Protein AF-A0A2V7J8H1-F1 (afdb_monomer_lite)

Sequence (61 aa):
MRRLRIGFLFRRPYGAGHVSIFPKTMQALADAGVVVDVIAANGRLIDLSAVRVEHDLYVLK

pLDDT: mean 78.19, std 11.06, range [57.25, 95.06]

Structure (mmCIF, N/CA/C/O backbone):
data_AF-A0A2V7J8H1-F1
#
_entry.id   AF-A0A2V7J8H1-F1
#
loop_
_atom_site.group_PDB
_atom_site.id
_atom_site.type_symbol
_atom_site.label_atom_id
_atom_site.label_alt_id
_atom_site.label_comp_id
_atom_site.label_asym_id
_atom_site.label_entity_id
_atom_site.label_seq_id
_atom_site.pdbx_PDB_ins_code
_atom_site.Cartn_x
_atom_site.Cartn_y
_atom_site.Cartn_z
_atom_site.occupancy
_atom_site.B_iso_or_equiv
_atom_site.auth_seq_id
_atom_site.auth_comp_id
_atom_site.auth_asym_id
_atom_site.auth_atom_id
_atom_site.pdbx_PDB_model_num
ATOM 1 N N . MET A 1 1 ? -7.304 2.517 19.732 1.00 65.75 1 MET A N 1
ATOM 2 C CA . MET A 1 1 ? -7.699 2.963 18.376 1.00 65.75 1 MET A CA 1
ATOM 3 C C . MET A 1 1 ? -7.381 1.843 17.400 1.00 65.75 1 MET A C 1
ATOM 5 O O . MET A 1 1 ? -6.360 1.190 17.590 1.00 65.75 1 MET A O 1
ATOM 9 N N . ARG A 1 2 ? -8.246 1.572 16.415 1.00 82.75 2 ARG A N 1
ATOM 10 C CA . ARG A 1 2 ? -7.956 0.574 15.372 1.00 82.75 2 ARG A CA 1
ATOM 11 C C . ARG A 1 2 ? -6.713 1.027 14.603 1.00 82.75 2 ARG A C 1
ATOM 13 O O . ARG A 1 2 ? -6.625 2.193 14.228 1.00 82.75 2 ARG A O 1
ATOM 20 N N . ARG A 1 3 ? -5.746 0.127 14.422 1.00 85.38 3 ARG A N 1
ATOM 21 C CA . ARG A 1 3 ? -4.527 0.422 13.664 1.00 85.38 3 ARG A CA 1
ATOM 22 C C . ARG A 1 3 ? -4.90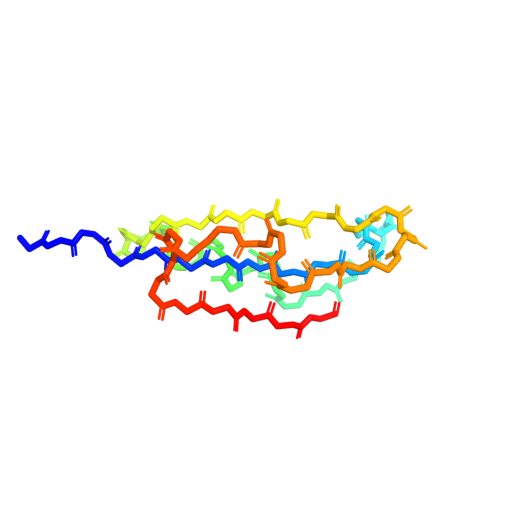5 0.622 12.195 1.00 85.38 3 ARG A C 1
ATOM 24 O O . ARG A 1 3 ? -5.571 -0.251 11.643 1.00 85.38 3 ARG A O 1
ATOM 31 N N . LEU A 1 4 ? -4.508 1.749 11.603 1.00 90.56 4 LEU A N 1
ATOM 32 C CA . LEU A 1 4 ? -4.747 2.036 10.186 1.00 90.56 4 LEU A CA 1
ATOM 33 C C . LEU A 1 4 ? -4.035 0.981 9.335 1.00 90.56 4 LEU A C 1
ATOM 35 O O . LEU A 1 4 ? -2.879 0.654 9.610 1.00 90.56 4 LEU A O 1
ATOM 39 N N . ARG A 1 5 ? -4.718 0.445 8.326 1.00 90.69 5 ARG A N 1
ATOM 40 C CA . ARG A 1 5 ? -4.183 -0.570 7.415 1.00 90.69 5 ARG A CA 1
ATOM 41 C C . ARG A 1 5 ? -4.154 -0.014 5.998 1.00 90.69 5 ARG A C 1
ATOM 43 O O . ARG A 1 5 ? -5.194 0.398 5.492 1.00 90.69 5 ARG A O 1
ATOM 50 N N . ILE A 1 6 ? -2.992 -0.017 5.351 1.00 90.56 6 ILE A N 1
ATOM 51 C CA . ILE A 1 6 ? -2.816 0.489 3.984 1.00 90.56 6 ILE A CA 1
ATOM 52 C C . ILE A 1 6 ? -2.235 -0.611 3.096 1.00 90.56 6 ILE A C 1
ATOM 54 O O . ILE A 1 6 ? -1.160 -1.138 3.377 1.00 90.56 6 ILE A O 1
ATOM 58 N N . GLY A 1 7 ? -2.943 -0.929 2.012 1.00 88.56 7 GLY A N 1
ATOM 59 C CA . GLY A 1 7 ? -2.507 -1.888 1.001 1.00 88.56 7 GLY A CA 1
ATOM 60 C C . GLY A 1 7 ? -1.874 -1.180 -0.196 1.00 88.56 7 GLY A C 1
ATOM 61 O O . GLY A 1 7 ? -2.518 -0.358 -0.848 1.00 88.56 7 GLY A O 1
ATOM 62 N N . PHE A 1 8 ? -0.630 -1.505 -0.530 1.00 86.69 8 PHE A N 1
ATOM 63 C CA . PHE A 1 8 ? 0.036 -0.986 -1.724 1.00 86.69 8 PHE A CA 1
ATOM 64 C C . PHE A 1 8 ? 0.004 -2.018 -2.846 1.00 86.69 8 PHE A C 1
ATOM 66 O O . PHE A 1 8 ? 0.607 -3.087 -2.735 1.00 86.69 8 PHE A O 1
ATOM 73 N N . LEU A 1 9 ? -0.675 -1.686 -3.942 1.00 83.75 9 LEU A N 1
ATOM 74 C CA . LEU A 1 9 ? -0.782 -2.539 -5.117 1.00 83.75 9 LEU A CA 1
ATOM 75 C C . LEU A 1 9 ? 0.339 -2.216 -6.101 1.00 83.75 9 LEU A C 1
ATOM 77 O O . LEU A 1 9 ? 0.399 -1.106 -6.632 1.00 83.75 9 LEU A O 1
ATOM 81 N N . PHE A 1 10 ? 1.185 -3.208 -6.379 1.00 78.38 10 PHE A N 1
ATOM 82 C CA . PHE A 1 10 ? 2.277 -3.095 -7.342 1.00 78.38 10 PHE A CA 1
ATOM 83 C C . PHE A 1 10 ? 2.062 -3.987 -8.541 1.00 78.38 10 PHE A C 1
ATOM 85 O O . PHE A 1 10 ? 1.923 -5.204 -8.415 1.00 78.38 10 PHE A O 1
ATOM 92 N N . ARG A 1 11 ? 2.157 -3.401 -9.735 1.00 70.00 11 ARG A N 1
ATOM 93 C CA . ARG A 1 11 ? 2.089 -4.174 -10.980 1.00 70.00 11 ARG A CA 1
ATOM 94 C C . ARG A 1 11 ? 3.291 -5.114 -11.170 1.00 70.00 11 ARG A C 1
ATOM 96 O O . ARG A 1 11 ? 3.153 -6.173 -11.785 1.00 70.00 11 ARG A O 1
ATOM 103 N N . ARG A 1 12 ? 4.462 -4.752 -10.631 1.00 65.56 12 ARG A N 1
ATOM 104 C CA . ARG A 1 12 ? 5.692 -5.566 -10.592 1.00 65.56 12 ARG A CA 1
ATOM 105 C C . ARG A 1 12 ? 6.475 -5.288 -9.301 1.00 65.56 12 ARG A C 1
ATOM 107 O O . ARG A 1 12 ? 6.481 -4.136 -8.868 1.00 65.56 12 ARG A O 1
ATOM 114 N N . PRO A 1 13 ? 7.157 -6.287 -8.708 1.00 62.22 13 PRO A N 1
ATOM 115 C CA . PRO A 1 13 ? 8.130 -6.023 -7.652 1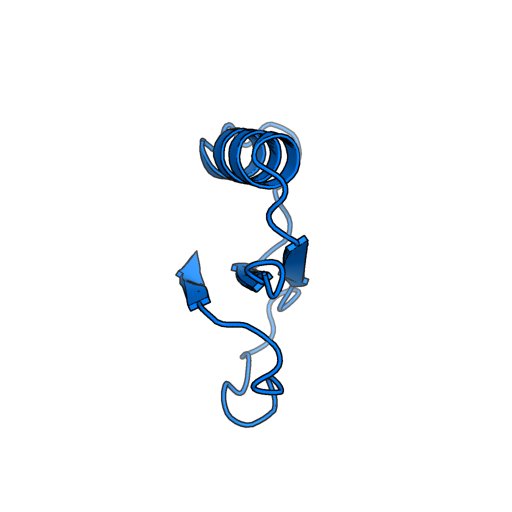.00 62.22 13 PRO A CA 1
ATOM 116 C C . PRO A 1 13 ? 9.234 -5.091 -8.174 1.00 62.22 13 PRO A C 1
ATOM 118 O O . PRO A 1 13 ? 9.578 -5.135 -9.358 1.00 62.22 13 PRO A O 1
ATOM 121 N N . TYR A 1 14 ? 9.760 -4.223 -7.305 1.00 62.75 14 TYR A N 1
ATOM 122 C CA . TYR A 1 14 ? 10.846 -3.306 -7.660 1.00 62.75 14 TYR A CA 1
ATOM 123 C C . TYR A 1 14 ? 12.030 -4.093 -8.233 1.00 62.75 14 TYR A C 1
ATOM 125 O O . TYR A 1 14 ? 12.557 -4.988 -7.576 1.00 62.75 14 TYR A O 1
ATOM 133 N N . GLY A 1 15 ? 12.441 -3.769 -9.462 1.00 59.94 15 GLY A N 1
ATOM 134 C CA . GLY A 1 15 ? 13.668 -4.317 -10.037 1.00 59.94 15 GLY A CA 1
ATOM 135 C C . GLY A 1 15 ? 14.896 -3.816 -9.272 1.00 59.94 15 GLY A C 1
ATOM 136 O O . GLY A 1 15 ? 14.887 -2.705 -8.737 1.00 59.94 15 GLY A O 1
ATOM 137 N N . ALA A 1 16 ? 15.961 -4.618 -9.227 1.00 57.25 16 ALA A N 1
ATOM 138 C CA . ALA A 1 16 ? 17.231 -4.187 -8.646 1.00 57.25 16 ALA A CA 1
ATOM 139 C C . ALA A 1 16 ? 17.704 -2.880 -9.319 1.00 57.25 16 ALA A C 1
ATOM 141 O O . ALA A 1 16 ? 17.732 -2.787 -10.544 1.00 57.25 16 ALA A O 1
ATOM 142 N N . GLY A 1 17 ? 18.022 -1.854 -8.521 1.00 59.91 17 GLY A N 1
ATOM 143 C CA . GLY A 1 17 ? 18.453 -0.534 -9.009 1.00 59.91 17 GLY A CA 1
ATOM 144 C C . GLY A 1 17 ? 17.337 0.497 -9.240 1.00 59.91 17 GLY A C 1
ATOM 145 O O . GLY A 1 17 ? 17.640 1.663 -9.482 1.00 59.91 17 GLY A O 1
ATOM 146 N N . HIS A 1 18 ? 16.055 0.131 -9.113 1.00 60.12 18 HIS A N 1
ATOM 147 C CA . HIS A 1 18 ? 14.969 1.116 -9.158 1.00 60.12 18 HIS A CA 1
ATOM 148 C C . HIS A 1 18 ? 14.915 1.940 -7.863 1.00 60.12 18 HIS A C 1
ATOM 150 O O . HIS A 1 18 ? 14.533 1.443 -6.804 1.00 60.12 18 HIS A O 1
ATOM 156 N N . VAL A 1 19 ? 15.228 3.234 -7.957 1.00 60.91 19 VAL A N 1
ATOM 157 C CA . VAL A 1 19 ? 15.022 4.187 -6.860 1.00 60.91 19 VAL A CA 1
ATOM 158 C C . VAL A 1 19 ? 13.553 4.606 -6.863 1.00 60.91 19 VAL A C 1
ATOM 160 O O . VAL A 1 19 ? 13.100 5.327 -7.750 1.00 60.91 19 VAL A O 1
ATOM 163 N N . SER A 1 20 ? 12.778 4.140 -5.886 1.00 72.94 20 SER A N 1
ATOM 164 C CA . SER A 1 20 ? 11.405 4.600 -5.680 1.00 72.94 20 SER A CA 1
ATOM 165 C C . SER A 1 20 ? 11.265 5.274 -4.324 1.00 72.94 20 SER A C 1
ATOM 167 O O . SER A 1 20 ? 11.873 4.848 -3.345 1.00 72.94 20 SER A O 1
ATOM 169 N N . ILE A 1 21 ? 10.440 6.319 -4.255 1.00 82.00 21 ILE A N 1
ATOM 170 C CA . ILE A 1 21 ? 10.073 6.949 -2.981 1.00 82.00 21 ILE A CA 1
ATOM 171 C C . ILE A 1 21 ? 9.183 6.029 -2.134 1.00 82.00 21 ILE A C 1
ATOM 173 O O . ILE A 1 21 ? 9.183 6.113 -0.914 1.00 82.00 21 ILE A O 1
ATOM 177 N N . PHE A 1 22 ? 8.481 5.094 -2.771 1.00 83.00 22 PHE A N 1
ATOM 178 C CA . PHE A 1 22 ? 7.458 4.268 -2.138 1.00 83.00 22 PHE A CA 1
ATOM 179 C C . PHE A 1 22 ? 7.980 3.347 -1.027 1.00 83.00 22 PHE A C 1
ATOM 181 O O . PHE A 1 22 ? 7.356 3.347 0.027 1.00 83.00 22 PHE A O 1
ATOM 188 N N . PRO A 1 23 ? 9.113 2.630 -1.171 1.00 84.00 23 PRO A N 1
ATOM 189 C CA . PRO A 1 23 ? 9.713 1.911 -0.049 1.00 84.00 23 PRO A CA 1
ATOM 190 C C . PRO A 1 23 ? 10.011 2.817 1.155 1.00 84.00 23 PRO A C 1
ATOM 192 O O . PRO A 1 23 ? 9.729 2.439 2.287 1.00 84.00 23 PRO A O 1
ATOM 195 N N . LYS A 1 24 ? 10.499 4.049 0.926 1.00 87.88 24 LYS A N 1
ATOM 196 C CA . LYS A 1 24 ? 10.717 5.026 2.009 1.00 87.88 24 LYS A CA 1
ATOM 197 C C . LYS A 1 24 ? 9.396 5.479 2.639 1.00 87.88 24 LYS A C 1
ATOM 199 O O . LYS A 1 24 ? 9.315 5.595 3.855 1.00 87.88 24 LYS A O 1
ATOM 204 N N . THR A 1 25 ? 8.359 5.701 1.833 1.00 89.12 25 THR A N 1
ATOM 205 C CA . THR A 1 25 ? 7.015 6.049 2.318 1.00 89.12 25 THR A CA 1
ATOM 206 C C . THR A 1 25 ? 6.403 4.924 3.152 1.00 89.1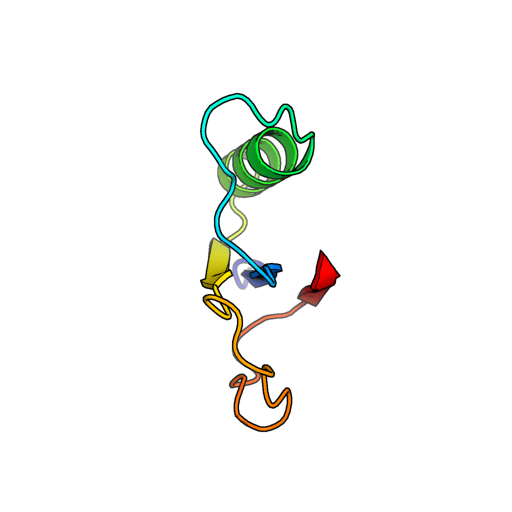2 25 THR A C 1
ATOM 208 O O . THR A 1 25 ? 5.862 5.191 4.218 1.00 89.12 25 THR A O 1
ATOM 211 N N . MET A 1 26 ? 6.510 3.671 2.704 1.00 89.69 26 MET A N 1
ATOM 212 C CA . MET A 1 26 ? 6.033 2.504 3.453 1.00 89.69 26 MET A CA 1
ATOM 213 C C . MET A 1 26 ? 6.731 2.379 4.799 1.00 89.69 26 MET A C 1
ATOM 215 O O . MET A 1 26 ? 6.058 2.151 5.798 1.00 89.69 26 MET A O 1
ATOM 219 N N . GLN A 1 27 ? 8.054 2.566 4.827 1.00 89.62 27 GLN A N 1
ATOM 220 C CA . GLN A 1 27 ? 8.813 2.535 6.072 1.00 89.62 27 GLN A CA 1
ATOM 221 C C . GLN A 1 27 ? 8.328 3.626 7.031 1.00 89.62 27 GLN A C 1
ATOM 223 O O . GLN A 1 27 ? 7.974 3.320 8.161 1.00 89.62 27 GLN A O 1
ATOM 228 N N . ALA A 1 28 ? 8.194 4.868 6.558 1.00 93.62 28 ALA A N 1
ATOM 229 C CA . ALA A 1 28 ? 7.700 5.968 7.387 1.00 93.62 28 ALA A CA 1
ATOM 230 C C . ALA A 1 28 ? 6.276 5.722 7.929 1.00 93.62 28 ALA A C 1
ATOM 232 O O . ALA A 1 28 ? 5.969 6.087 9.061 1.00 93.62 28 ALA A O 1
ATOM 233 N N . LEU A 1 29 ? 5.400 5.083 7.143 1.00 93.31 29 LEU A N 1
ATOM 234 C CA . LEU A 1 29 ? 4.057 4.691 7.584 1.00 93.31 29 LEU A CA 1
ATOM 235 C C . LEU A 1 29 ? 4.104 3.586 8.647 1.00 93.31 29 LEU A C 1
ATOM 237 O O . LEU A 1 29 ? 3.393 3.671 9.649 1.00 93.31 29 LEU A O 1
ATOM 241 N N . ALA A 1 30 ? 4.948 2.571 8.451 1.00 91.50 30 ALA A N 1
ATOM 242 C CA . ALA A 1 30 ? 5.146 1.502 9.424 1.00 91.50 30 ALA A CA 1
ATOM 243 C C . ALA A 1 30 ? 5.701 2.047 10.750 1.00 91.50 30 ALA A C 1
ATOM 245 O O . ALA A 1 30 ? 5.190 1.697 11.815 1.00 91.50 30 ALA A O 1
ATOM 246 N N . A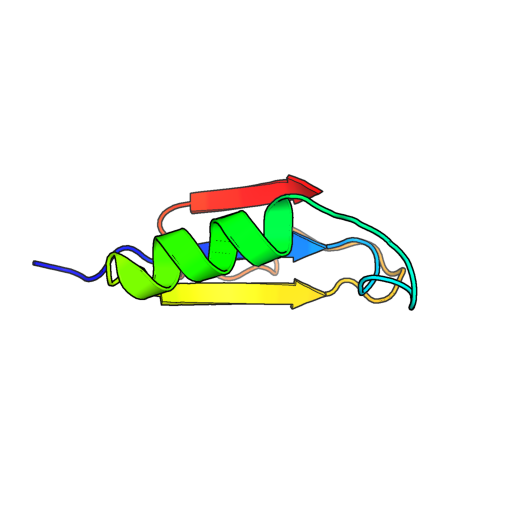SP A 1 31 ? 6.663 2.971 10.684 1.00 95.06 31 ASP A N 1
ATOM 247 C CA . ASP A 1 31 ? 7.240 3.651 11.849 1.00 95.06 31 ASP A CA 1
ATOM 248 C C . ASP A 1 31 ? 6.189 4.499 12.591 1.00 95.06 31 ASP A C 1
ATOM 250 O O . ASP A 1 31 ? 6.203 4.585 13.818 1.00 95.06 31 ASP A O 1
ATOM 254 N N . ALA A 1 32 ? 5.214 5.061 11.866 1.00 94.25 32 ALA A N 1
ATOM 255 C CA . ALA A 1 32 ? 4.049 5.746 12.434 1.00 94.25 32 ALA A CA 1
ATOM 256 C C . ALA A 1 32 ? 2.973 4.788 12.993 1.00 94.25 32 ALA A C 1
ATOM 258 O O . ALA A 1 32 ? 1.925 5.227 13.471 1.00 94.25 32 ALA A O 1
ATOM 259 N N . GLY A 1 33 ? 3.211 3.474 12.945 1.00 93.00 33 GLY A N 1
ATOM 260 C CA . GLY A 1 33 ? 2.332 2.450 13.496 1.00 93.00 33 GLY A CA 1
ATOM 261 C C . GLY A 1 33 ? 1.214 1.995 12.560 1.00 93.00 33 GLY A C 1
ATOM 262 O O . GLY A 1 33 ? 0.284 1.344 13.033 1.00 93.00 33 GLY A O 1
ATOM 263 N N . VAL A 1 34 ? 1.280 2.306 11.265 1.00 93.19 34 VAL A N 1
ATOM 264 C CA . VAL A 1 34 ? 0.347 1.812 10.238 1.00 93.19 34 VAL A CA 1
AT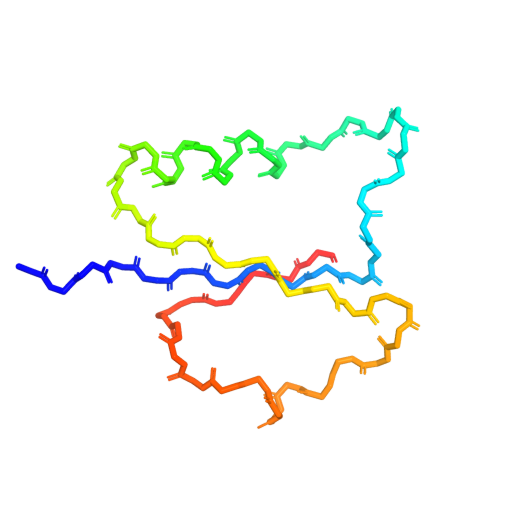OM 265 C C . VAL A 1 34 ? 0.709 0.371 9.860 1.00 93.19 34 VAL A C 1
ATOM 267 O O . VAL A 1 34 ? 1.881 0.034 9.725 1.00 93.19 34 VAL A O 1
ATOM 270 N N . VAL A 1 35 ? -0.287 -0.498 9.665 1.00 91.06 35 VAL A N 1
ATOM 271 C CA . VAL A 1 35 ? -0.062 -1.813 9.039 1.00 91.06 35 VAL A CA 1
ATOM 272 C C . VAL A 1 35 ? 0.048 -1.610 7.534 1.00 91.06 35 VAL A C 1
ATOM 274 O O . VAL A 1 35 ? -0.899 -1.130 6.912 1.00 91.06 35 VAL A O 1
ATOM 277 N N . VAL A 1 36 ? 1.191 -1.965 6.957 1.00 88.88 36 VAL A N 1
ATOM 278 C CA . VAL A 1 36 ? 1.459 -1.818 5.525 1.00 88.88 36 VAL A CA 1
ATOM 279 C C . VAL A 1 36 ? 1.542 -3.198 4.887 1.00 88.88 36 VAL A C 1
ATOM 281 O O . VAL A 1 36 ? 2.455 -3.956 5.204 1.00 88.88 36 VAL A O 1
ATOM 284 N N . ASP A 1 37 ? 0.629 -3.491 3.962 1.00 86.75 37 ASP A N 1
ATOM 285 C CA . ASP A 1 37 ? 0.629 -4.738 3.192 1.00 86.75 37 ASP A CA 1
ATOM 286 C C . ASP A 1 37 ? 0.986 -4.454 1.725 1.00 86.75 37 ASP A C 1
ATOM 288 O O . ASP A 1 37 ? 0.468 -3.528 1.096 1.00 86.75 37 ASP A O 1
ATOM 292 N N . VAL A 1 38 ? 1.892 -5.256 1.162 1.00 81.88 38 VAL A N 1
ATOM 293 C CA . VAL A 1 38 ? 2.355 -5.130 -0.228 1.00 81.88 38 VAL A CA 1
ATOM 294 C C . VAL A 1 38 ? 1.699 -6.215 -1.076 1.00 81.88 38 VAL A C 1
ATOM 296 O O . VAL A 1 38 ? 1.971 -7.401 -0.907 1.00 81.88 38 VAL A O 1
ATOM 299 N N . ILE A 1 39 ? 0.855 -5.806 -2.021 1.00 80.25 39 ILE A N 1
ATOM 300 C CA . ILE A 1 39 ? 0.107 -6.698 -2.909 1.00 80.25 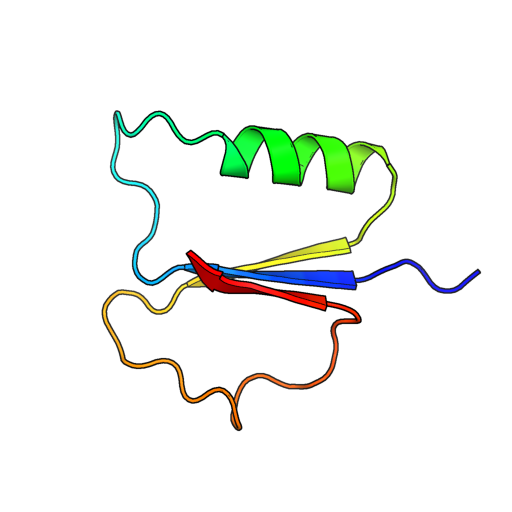39 ILE A CA 1
ATOM 301 C C . ILE A 1 39 ? 0.763 -6.658 -4.291 1.00 80.25 39 ILE A C 1
ATOM 303 O O . ILE A 1 39 ? 0.588 -5.712 -5.061 1.00 80.25 39 ILE A O 1
ATOM 307 N N . ALA A 1 40 ? 1.546 -7.686 -4.612 1.00 76.75 40 ALA A N 1
ATOM 308 C CA . ALA A 1 40 ? 2.227 -7.791 -5.897 1.00 76.75 40 ALA A CA 1
ATOM 309 C C . ALA A 1 40 ? 1.357 -8.516 -6.937 1.00 76.75 40 ALA A C 1
ATOM 311 O O . ALA A 1 40 ? 0.978 -9.671 -6.756 1.00 76.75 40 ALA A O 1
ATOM 312 N N . ALA A 1 41 ? 1.107 -7.864 -8.073 1.00 71.38 41 ALA A N 1
ATOM 313 C CA . ALA A 1 41 ? 0.416 -8.459 -9.215 1.00 71.38 41 ALA A CA 1
ATOM 314 C C . ALA A 1 41 ? 1.293 -9.442 -10.005 1.00 71.38 41 ALA A C 1
ATOM 316 O O . ALA A 1 41 ? 0.776 -10.203 -10.818 1.00 71.38 41 ALA A O 1
ATOM 317 N N . ASN A 1 42 ? 2.623 -9.387 -9.832 1.00 70.94 42 ASN A N 1
ATOM 318 C CA . ASN A 1 42 ? 3.614 -10.164 -10.592 1.00 70.94 42 ASN A CA 1
ATOM 319 C C . ASN A 1 42 ? 3.342 -10.178 -12.112 1.00 70.94 42 ASN A C 1
ATOM 321 O O . ASN A 1 42 ? 3.449 -11.209 -12.769 1.00 70.94 42 ASN A O 1
ATOM 325 N N . GLY A 1 43 ? 2.957 -9.026 -12.677 1.00 62.97 43 GLY A N 1
ATOM 326 C CA . GLY A 1 43 ? 2.632 -8.884 -14.100 1.00 62.97 43 GLY A CA 1
ATOM 327 C C . GLY A 1 43 ? 1.232 -9.355 -14.516 1.00 62.97 43 GLY A C 1
ATOM 328 O O . GLY A 1 43 ? 0.899 -9.251 -15.694 1.00 62.97 43 GLY A O 1
ATOM 329 N N . ARG A 1 44 ? 0.401 -9.832 -13.585 1.00 64.94 44 ARG A N 1
ATOM 330 C CA . ARG A 1 44 ? -0.999 -10.207 -13.829 1.00 64.94 44 ARG A CA 1
ATOM 331 C C . ARG A 1 44 ? -1.925 -9.005 -13.635 1.00 64.94 44 ARG A C 1
ATOM 333 O O . ARG A 1 44 ? -1.577 -8.027 -12.975 1.00 64.94 44 ARG A O 1
ATOM 340 N N . LEU A 1 45 ? -3.114 -9.069 -14.230 1.00 70.38 45 LEU A N 1
ATOM 341 C CA . LEU A 1 45 ? -4.194 -8.140 -13.903 1.00 70.38 45 LEU A CA 1
ATOM 342 C C . LEU A 1 45 ? -4.612 -8.388 -12.447 1.00 70.38 45 LEU A C 1
ATOM 344 O O . LEU A 1 45 ? -4.873 -9.535 -12.083 1.00 70.38 45 LEU A O 1
ATOM 348 N N . ILE A 1 46 ? -4.650 -7.337 -11.624 1.00 72.75 46 ILE A N 1
ATOM 349 C CA . ILE A 1 46 ? -5.248 -7.431 -10.290 1.00 72.75 46 ILE A CA 1
ATOM 350 C C . ILE A 1 46 ? -6.744 -7.194 -10.452 1.00 72.75 46 ILE A C 1
ATOM 352 O O . ILE A 1 46 ? -7.157 -6.111 -10.866 1.00 72.75 46 ILE A O 1
ATOM 356 N N . ASP A 1 47 ? -7.543 -8.197 -10.109 1.00 72.44 47 ASP A N 1
ATOM 357 C CA . ASP A 1 47 ? -8.970 -8.006 -9.907 1.00 72.44 47 ASP A CA 1
ATOM 358 C C . ASP A 1 47 ? -9.184 -7.327 -8.550 1.00 72.44 47 ASP A C 1
ATOM 360 O O . ASP A 1 47 ? -8.970 -7.930 -7.496 1.00 72.44 47 ASP A O 1
ATOM 364 N N . LEU A 1 48 ? -9.579 -6.053 -8.577 1.00 69.06 48 LEU A N 1
ATOM 365 C CA . LEU A 1 48 ? -9.832 -5.269 -7.368 1.00 69.06 48 LEU A CA 1
ATOM 366 C C . LEU A 1 48 ? -10.986 -5.841 -6.536 1.00 69.06 48 LEU A C 1
ATOM 368 O O . LEU A 1 48 ? -11.010 -5.622 -5.331 1.00 69.06 48 LEU A O 1
ATOM 372 N N . SER A 1 49 ? -11.905 -6.602 -7.141 1.00 68.12 49 SER A N 1
ATOM 373 C CA . SER A 1 49 ? -12.984 -7.273 -6.408 1.00 68.12 49 SER A CA 1
ATOM 374 C C . SER A 1 49 ? -12.486 -8.467 -5.582 1.00 68.12 49 SER A C 1
ATOM 376 O O . SER A 1 49 ? -13.084 -8.806 -4.562 1.00 68.12 49 SER A O 1
ATOM 378 N N . ALA A 1 50 ? -11.349 -9.060 -5.968 1.00 67.12 50 ALA A N 1
ATOM 379 C CA . ALA A 1 50 ? -10.673 -10.122 -5.222 1.00 67.12 50 ALA A CA 1
ATOM 380 C C . ALA A 1 50 ? -9.729 -9.581 -4.131 1.00 67.12 50 ALA A C 1
ATOM 382 O O . ALA A 1 50 ? -9.283 -10.331 -3.257 1.00 67.12 50 ALA A O 1
ATOM 383 N N . VAL A 1 51 ? -9.421 -8.279 -4.158 1.00 69.06 51 VAL A N 1
ATOM 384 C CA . VAL A 1 51 ? -8.686 -7.608 -3.085 1.00 69.06 51 VAL A CA 1
ATOM 385 C C . VAL A 1 51 ? -9.653 -7.404 -1.923 1.00 69.06 51 VAL A C 1
ATOM 387 O O . VAL A 1 51 ? -10.481 -6.496 -1.931 1.00 69.06 51 VAL A O 1
ATOM 390 N N . ARG A 1 52 ? -9.563 -8.277 -0.913 1.00 65.31 52 ARG A N 1
ATOM 391 C CA . ARG A 1 52 ? -10.413 -8.203 0.284 1.00 65.31 52 ARG A CA 1
ATOM 392 C C . ARG A 1 52 ? -10.356 -6.806 0.886 1.00 65.31 52 ARG A C 1
ATOM 394 O O . ARG A 1 52 ? -9.251 -6.300 1.052 1.00 65.31 52 ARG A O 1
ATOM 401 N N . VAL A 1 53 ? -11.503 -6.231 1.262 1.00 66.38 53 VAL A N 1
ATOM 402 C CA . VAL A 1 53 ? -11.630 -4.921 1.940 1.00 66.38 53 VAL A CA 1
ATOM 403 C C . VAL A 1 53 ? -11.181 -5.028 3.405 1.00 66.38 53 VAL A C 1
ATOM 405 O O . VAL A 1 53 ? -11.949 -4.868 4.348 1.00 66.38 53 VAL A O 1
ATOM 408 N N . GLU A 1 54 ? -9.917 -5.384 3.601 1.00 75.06 54 GLU A N 1
ATOM 409 C CA . GLU A 1 54 ? -9.275 -5.486 4.913 1.00 75.06 54 GLU A CA 1
ATOM 410 C C . GLU A 1 54 ? -8.500 -4.200 5.258 1.00 75.06 54 GLU A C 1
ATOM 412 O O . GLU A 1 54 ? -8.160 -3.987 6.424 1.00 75.06 54 GLU A O 1
ATOM 417 N N . HIS A 1 55 ? -8.266 -3.324 4.270 1.00 80.12 55 HIS A N 1
ATOM 418 C CA . HIS A 1 55 ? -7.514 -2.075 4.410 1.00 80.12 55 HIS A CA 1
ATOM 419 C C . HIS A 1 55 ? -8.422 -0.850 4.411 1.00 80.12 55 HIS A C 1
ATOM 421 O O . HIS A 1 55 ? -9.451 -0.817 3.742 1.00 80.12 55 HIS A O 1
ATOM 427 N N . ASP A 1 56 ? -7.997 0.176 5.142 1.00 83.88 56 ASP A N 1
ATOM 428 C CA . ASP A 1 56 ? -8.648 1.484 5.174 1.00 83.88 56 ASP A CA 1
ATOM 429 C C . ASP A 1 56 ? -8.319 2.315 3.916 1.00 83.88 56 ASP A C 1
ATOM 431 O O . ASP A 1 56 ? -9.078 3.209 3.550 1.00 83.88 56 ASP A O 1
ATOM 435 N N . LEU A 1 57 ? -7.194 2.024 3.243 1.00 84.31 57 LEU A N 1
ATOM 436 C CA . LEU A 1 57 ? -6.757 2.692 2.013 1.00 84.31 57 LEU A CA 1
ATOM 437 C C . LEU A 1 57 ? -5.969 1.743 1.100 1.00 84.31 57 LEU A C 1
ATOM 439 O O . LEU A 1 57 ? -5.114 0.987 1.564 1.00 84.31 57 LEU A O 1
ATOM 443 N N . TYR A 1 58 ? -6.199 1.863 -0.209 1.00 83.19 58 TYR A N 1
ATOM 444 C CA . TYR A 1 58 ? -5.405 1.214 -1.251 1.00 83.19 58 TYR A CA 1
ATOM 445 C C . TYR A 1 58 ? -4.661 2.245 -2.099 1.00 83.19 58 TYR A C 1
ATOM 447 O O . TYR A 1 58 ? -5.258 3.213 -2.570 1.00 83.19 58 TYR A O 1
ATOM 455 N N . VAL A 1 59 ? -3.365 2.023 -2.323 1.00 84.12 59 VAL A N 1
ATOM 456 C CA . VAL A 1 59 ? -2.509 2.893 -3.142 1.00 84.12 59 VAL A CA 1
ATOM 457 C C . VAL A 1 59 ? -2.015 2.120 -4.362 1.00 84.12 59 VAL A C 1
ATOM 459 O O . VAL A 1 59 ? -1.396 1.067 -4.219 1.00 84.12 59 VAL A O 1
ATOM 462 N N . LEU A 1 60 ? -2.278 2.644 -5.562 1.00 78.81 60 LEU A N 1
ATOM 463 C CA . LEU A 1 60 ? -1.900 2.028 -6.838 1.00 78.81 60 LEU A CA 1
ATOM 464 C C . LEU A 1 60 ? -0.576 2.610 -7.365 1.00 78.81 60 LEU A C 1
ATOM 466 O O . LEU A 1 60 ? -0.435 3.834 -7.437 1.00 78.81 60 LEU A O 1
ATOM 470 N N . LYS A 1 61 ? 0.364 1.746 -7.775 1.00 70.00 61 LYS A N 1
ATOM 471 C CA . LYS A 1 61 ? 1.597 2.136 -8.476 1.00 70.00 61 LYS A CA 1
ATOM 472 C C . LYS A 1 61 ? 1.989 1.199 -9.622 1.00 70.00 61 LYS A C 1
ATOM 474 O O . LYS A 1 61 ? 1.891 -0.044 -9.482 1.00 70.00 61 LYS A O 1
#

Secondary structure (DSSP, 8-state):
-PPPEEEEEESSPPPTT---HHHHHHHHHHHTT-EEEEEE-TTSPP-TTTS-S--SEEEE-

Radius of gyration: 12.25 Å; chains: 1; bounding box: 31×17×32 Å

Foldseek 3Di:
DPAAEEEEEALADDDPPDDDCVVVVQVVCVVVRHHYHYHYCNNPDDDVVPVPPPHPYYHYD